Protein AF-A0AAU9WYW8-F1 (afdb_monomer_lite)

Organism: NCBI:txid46732

Structure (mmCIF, N/CA/C/O backbone):
data_AF-A0AAU9WYW8-F1
#
_entry.id   AF-A0AAU9WYW8-F1
#
loop_
_atom_site.group_PDB
_atom_site.id
_atom_site.type_symbol
_atom_site.label_atom_id
_atom_site.label_alt_id
_atom_site.label_comp_id
_atom_site.label_asym_id
_atom_site.label_entity_id
_atom_site.label_seq_id
_atom_site.pdbx_PDB_ins_code
_atom_site.Cartn_x
_atom_site.Cartn_y
_atom_site.Cartn_z
_atom_site.occupancy
_atom_site.B_iso_or_equiv
_atom_site.auth_seq_id
_atom_site.auth_comp_id
_atom_site.auth_asym_id
_atom_site.auth_atom_id
_atom_site.pdbx_PDB_model_num
ATOM 1 N N . SER A 1 1 ? -12.419 17.900 3.110 1.00 50.16 1 SER A N 1
ATOM 2 C CA . SER A 1 1 ? -11.292 17.081 2.634 1.00 50.16 1 SER A CA 1
ATOM 3 C C . SER A 1 1 ? -9.987 17.794 2.884 1.00 50.16 1 SER A C 1
ATOM 5 O O . SER A 1 1 ? -9.825 18.897 2.383 1.00 50.16 1 SER A O 1
ATOM 7 N N . SER A 1 2 ? -9.089 17.188 3.657 1.00 64.06 2 SER A N 1
ATOM 8 C CA . SER A 1 2 ? -7.697 17.625 3.815 1.00 64.06 2 SER A CA 1
ATOM 9 C C . SER A 1 2 ? -6.802 16.584 3.142 1.00 64.06 2 SER A C 1
ATOM 11 O O . SER A 1 2 ? -6.222 15.728 3.809 1.00 64.06 2 SER A O 1
ATOM 13 N N . VAL A 1 3 ? -6.797 16.608 1.809 1.00 75.25 3 VAL A N 1
ATOM 14 C CA . VAL A 1 3 ? -5.858 15.819 1.008 1.00 75.25 3 VAL A CA 1
ATOM 15 C C . VAL A 1 3 ? -4.723 16.754 0.625 1.00 75.25 3 VAL A C 1
ATOM 17 O O . VAL A 1 3 ? -4.962 17.747 -0.065 1.00 75.25 3 VAL A O 1
ATOM 20 N N . SER A 1 4 ? -3.516 16.447 1.082 1.00 77.25 4 SER A N 1
ATOM 21 C CA . SER A 1 4 ? -2.303 17.164 0.695 1.00 77.25 4 SER A CA 1
ATOM 22 C C . SER A 1 4 ? -1.583 16.361 -0.379 1.00 77.25 4 SER A C 1
ATOM 24 O O . SER A 1 4 ? -1.424 15.150 -0.240 1.00 77.25 4 SER A O 1
ATOM 26 N N . LYS A 1 5 ? -1.164 17.026 -1.456 1.00 78.56 5 LYS A N 1
ATOM 27 C CA . LYS A 1 5 ? -0.402 16.407 -2.543 1.00 78.56 5 LYS A CA 1
ATOM 28 C C . LYS A 1 5 ? 0.955 17.077 -2.658 1.00 78.56 5 LYS A C 1
ATOM 30 O O . LYS A 1 5 ? 1.022 18.304 -2.713 1.00 78.56 5 LYS A O 1
ATOM 35 N N . TYR A 1 6 ? 2.000 16.270 -2.731 1.00 75.62 6 TYR A N 1
ATOM 36 C CA . TYR A 1 6 ? 3.376 16.708 -2.901 1.00 75.62 6 TYR A CA 1
ATOM 37 C C . TYR A 1 6 ? 3.974 15.987 -4.106 1.00 75.62 6 TYR A C 1
ATOM 39 O O . TYR A 1 6 ? 3.635 14.838 -4.383 1.00 75.62 6 TYR A O 1
ATOM 47 N N . SER A 1 7 ? 4.856 16.671 -4.828 1.00 70.69 7 SER A N 1
ATOM 48 C CA . SER A 1 7 ? 5.692 16.049 -5.848 1.00 70.69 7 SER A CA 1
ATOM 49 C C . SER A 1 7 ? 7.142 16.277 -5.459 1.00 70.69 7 SER A C 1
ATOM 51 O O . SER A 1 7 ? 7.551 17.420 -5.248 1.00 70.69 7 SER A O 1
ATOM 53 N N . LEU A 1 8 ? 7.884 15.188 -5.309 1.00 69.75 8 LEU A N 1
ATOM 54 C CA . LEU A 1 8 ? 9.309 15.202 -5.018 1.00 69.75 8 LEU A CA 1
ATOM 55 C C . LEU A 1 8 ? 10.061 14.915 -6.309 1.00 69.75 8 LEU A C 1
ATOM 57 O O . LEU A 1 8 ? 9.868 13.877 -6.935 1.00 69.75 8 LEU A O 1
ATOM 61 N N . GLU A 1 9 ? 10.907 15.856 -6.714 1.00 69.75 9 GLU A N 1
ATOM 62 C CA . GLU A 1 9 ? 11.850 15.640 -7.804 1.00 69.75 9 GLU A CA 1
ATOM 63 C C . GLU A 1 9 ? 13.179 15.169 -7.211 1.00 69.75 9 GLU A C 1
ATOM 65 O O . GLU A 1 9 ? 13.868 15.920 -6.521 1.00 69.75 9 GLU A O 1
ATOM 70 N N . LEU A 1 10 ? 13.527 13.912 -7.467 1.00 64.56 10 LEU A N 1
ATOM 71 C CA . LEU A 1 10 ? 14.775 13.291 -7.044 1.00 64.56 10 LEU A CA 1
ATOM 72 C C . LEU A 1 10 ? 15.709 13.203 -8.247 1.00 64.56 10 LEU A C 1
ATOM 74 O O . LEU A 1 10 ? 15.362 12.652 -9.291 1.00 64.56 10 LEU A O 1
ATOM 78 N N . SER A 1 11 ? 16.911 13.753 -8.110 1.00 60.19 11 SER A N 1
ATOM 79 C CA . SER A 1 11 ? 17.968 13.590 -9.104 1.00 60.19 11 SER A CA 1
ATOM 80 C C . SER A 1 11 ? 18.917 12.483 -8.658 1.00 60.19 11 SER A C 1
ATOM 82 O O . SER A 1 11 ? 19.655 12.667 -7.689 1.00 60.19 11 SER A O 1
ATOM 84 N N . GLU A 1 12 ? 18.944 11.366 -9.381 1.00 59.19 12 GLU A N 1
ATOM 85 C CA . GLU A 1 12 ? 19.922 10.298 -9.166 1.00 59.19 12 GLU A CA 1
ATOM 86 C C . GLU A 1 12 ? 20.653 9.988 -10.484 1.00 59.19 12 GLU A C 1
ATOM 88 O O . GLU A 1 12 ? 20.064 9.73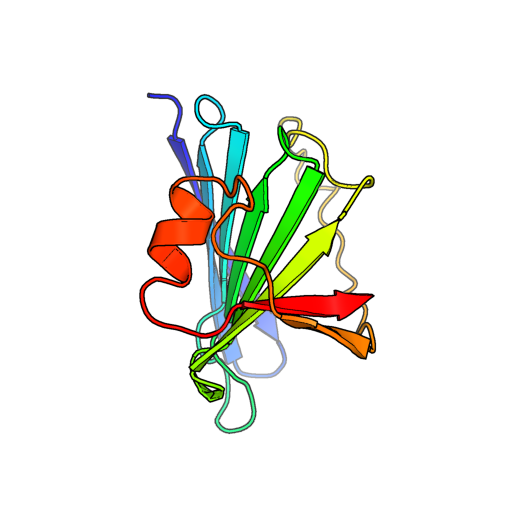5 -11.541 1.00 59.19 12 GLU A O 1
ATOM 93 N N . GLY A 1 13 ? 21.985 10.093 -10.454 1.00 67.19 13 GLY A N 1
ATOM 94 C CA . GLY A 1 13 ? 22.829 9.963 -11.642 1.00 67.19 13 GLY A CA 1
ATOM 95 C C . GLY A 1 13 ? 22.531 11.020 -12.718 1.00 67.19 13 GLY A C 1
ATOM 96 O O . GLY A 1 13 ? 22.792 12.204 -12.525 1.00 67.19 13 GLY A O 1
ATOM 97 N N . ARG A 1 14 ? 22.048 10.577 -13.891 1.00 56.38 14 ARG A N 1
ATOM 98 C CA . ARG A 1 14 ? 21.650 11.443 -15.027 1.00 56.38 14 ARG A CA 1
ATOM 99 C C . ARG A 1 14 ? 20.128 11.565 -15.201 1.00 56.38 14 ARG A C 1
ATOM 101 O O . ARG A 1 14 ? 19.691 12.205 -16.155 1.00 56.38 14 ARG A O 1
ATOM 108 N N . GLY A 1 15 ? 19.339 10.935 -14.330 1.00 62.78 15 GLY A N 1
ATOM 109 C CA . GLY A 1 15 ? 17.879 10.952 -14.381 1.00 62.78 15 GLY A CA 1
ATOM 110 C C . GLY A 1 15 ? 17.279 11.949 -13.392 1.00 62.78 15 GLY A C 1
ATOM 111 O O . GLY A 1 15 ? 17.838 12.182 -12.322 1.00 62.78 15 GLY A O 1
ATOM 112 N N . ILE A 1 16 ? 16.139 12.532 -13.765 1.00 66.44 16 ILE A N 1
ATOM 113 C CA . ILE A 1 16 ? 15.236 13.225 -12.840 1.00 66.44 16 ILE A CA 1
ATOM 114 C C . ILE A 1 16 ? 14.011 12.332 -12.692 1.00 66.44 16 ILE A C 1
ATOM 116 O O . ILE A 1 16 ? 13.366 11.994 -13.687 1.00 66.44 16 ILE A O 1
ATOM 120 N N . PHE A 1 17 ? 13.701 11.968 -11.458 1.00 67.25 17 PHE A N 1
ATOM 121 C CA . PHE A 1 17 ? 12.577 11.123 -11.093 1.00 67.25 17 PHE A CA 1
ATOM 122 C C . PHE A 1 17 ? 11.563 11.966 -10.340 1.00 67.25 17 PHE A C 1
ATOM 124 O O . PHE A 1 17 ? 11.938 12.797 -9.517 1.00 67.25 17 PHE A O 1
ATOM 131 N N . LYS A 1 18 ? 10.280 11.790 -10.656 1.00 66.50 18 LYS A N 1
ATOM 132 C CA . LYS A 1 18 ? 9.197 12.480 -9.957 1.00 66.50 18 LYS A CA 1
ATOM 133 C C . LYS A 1 18 ? 8.415 11.465 -9.156 1.00 66.50 18 LYS A C 1
ATOM 135 O O . LYS A 1 18 ? 7.768 10.608 -9.742 1.00 66.50 18 LYS A O 1
ATOM 140 N N . GLU A 1 19 ? 8.463 11.578 -7.845 1.00 70.56 19 GLU A N 1
ATOM 141 C CA . GLU A 1 19 ? 7.604 10.815 -6.954 1.00 70.56 19 GLU A CA 1
ATOM 142 C C . GLU A 1 19 ? 6.383 11.659 -6.607 1.00 70.56 19 GLU A C 1
ATOM 144 O O . GLU A 1 19 ? 6.493 12.861 -6.339 1.00 70.56 19 GLU A O 1
ATOM 149 N N . GLU A 1 20 ? 5.205 11.042 -6.637 1.00 76.81 20 GLU A N 1
ATOM 150 C CA . GLU A 1 20 ? 3.969 11.692 -6.209 1.00 76.81 20 GLU A CA 1
ATOM 151 C C . GLU A 1 20 ? 3.542 11.124 -4.860 1.00 76.81 20 GLU A C 1
ATOM 153 O O . GLU A 1 20 ? 3.386 9.914 -4.700 1.00 76.81 20 GLU A O 1
ATOM 158 N N . ILE A 1 21 ? 3.328 12.014 -3.893 1.00 77.19 21 ILE A N 1
ATOM 159 C CA . ILE A 1 21 ? 2.885 11.669 -2.545 1.00 77.19 21 ILE A CA 1
ATOM 160 C C . ILE A 1 21 ? 1.517 12.296 -2.318 1.00 77.19 21 ILE A C 1
ATOM 162 O O . ILE A 1 21 ? 1.323 13.499 -2.512 1.00 77.19 21 ILE A O 1
ATOM 166 N N . SER A 1 22 ? 0.555 11.486 -1.891 1.00 79.56 22 SER A N 1
ATOM 167 C CA . SER A 1 22 ? -0.778 11.936 -1.493 1.00 79.56 22 SER A CA 1
ATOM 168 C C . SER A 1 22 ? -1.060 11.523 -0.054 1.00 79.56 22 SER A C 1
ATOM 170 O O . SER A 1 22 ? -1.114 10.337 0.247 1.00 79.56 22 SER A O 1
ATOM 172 N N . ILE A 1 23 ? -1.287 12.498 0.825 1.00 78.31 23 ILE A N 1
ATOM 173 C CA . ILE A 1 23 ? -1.629 12.276 2.235 1.00 78.31 23 ILE A CA 1
ATOM 174 C C . ILE A 1 23 ? -3.105 12.620 2.436 1.00 78.31 23 ILE A C 1
ATOM 176 O O . ILE A 1 23 ? -3.503 13.777 2.280 1.00 78.31 23 ILE A O 1
ATOM 180 N N . ASP A 1 24 ? -3.915 11.635 2.824 1.00 80.38 24 ASP A N 1
ATOM 181 C CA . ASP A 1 24 ? -5.300 11.830 3.252 1.00 80.38 24 ASP A CA 1
ATOM 182 C C . ASP A 1 24 ? -5.399 11.655 4.772 1.00 80.38 24 ASP A C 1
ATOM 184 O O . ASP A 1 24 ? -5.523 10.551 5.304 1.00 80.38 24 ASP A O 1
ATOM 188 N N . ILE A 1 25 ? -5.358 12.780 5.492 1.00 74.75 25 ILE A N 1
ATOM 189 C CA . ILE A 1 25 ? -5.405 12.798 6.963 1.00 74.75 25 ILE A CA 1
ATOM 190 C C . ILE A 1 25 ? -6.753 12.276 7.483 1.00 74.75 25 ILE A C 1
ATOM 192 O O . ILE A 1 25 ? -6.810 11.630 8.530 1.00 74.75 25 ILE A O 1
ATOM 196 N N . ALA A 1 26 ? -7.849 12.536 6.763 1.00 79.56 26 ALA A N 1
ATOM 197 C CA . ALA A 1 26 ? -9.180 12.118 7.194 1.00 79.56 26 ALA A CA 1
ATOM 198 C C . ALA A 1 26 ? -9.308 10.593 7.137 1.00 79.56 26 ALA A C 1
ATOM 200 O O . ALA A 1 26 ? -9.832 9.964 8.066 1.00 79.56 26 ALA A O 1
ATOM 201 N N . LYS A 1 27 ? -8.775 9.991 6.074 1.00 82.00 27 LYS A N 1
ATOM 202 C CA . LYS A 1 27 ? -8.728 8.538 5.923 1.00 82.00 27 LYS A CA 1
ATOM 203 C C . LYS A 1 27 ? -7.621 7.900 6.749 1.00 82.00 27 LYS A C 1
ATOM 205 O O . LYS A 1 27 ? -7.836 6.810 7.270 1.00 82.00 27 LYS A O 1
ATOM 210 N N . GLY A 1 28 ? -6.564 8.644 7.061 1.00 82.06 28 GLY A N 1
ATOM 211 C CA . GLY A 1 28 ? -5.414 8.152 7.812 1.00 82.06 28 GLY A CA 1
ATOM 212 C C . GLY A 1 28 ? -4.506 7.298 6.939 1.00 82.06 28 GLY A C 1
ATOM 213 O O . GLY A 1 28 ? -3.940 6.326 7.432 1.00 82.06 28 GLY A O 1
ATOM 214 N N . THR A 1 29 ? -4.395 7.661 5.664 1.00 83.25 29 THR A N 1
ATOM 215 C CA . THR A 1 29 ? -3.618 6.939 4.660 1.00 83.25 29 THR A CA 1
ATOM 216 C C . THR A 1 29 ? -2.679 7.888 3.929 1.00 83.25 29 THR A C 1
ATOM 218 O O . THR A 1 29 ? -3.036 9.029 3.629 1.00 83.25 29 THR A O 1
ATOM 221 N N . GLU A 1 30 ? -1.488 7.406 3.606 1.00 84.12 30 GLU A N 1
ATOM 222 C CA . GLU A 1 30 ? -0.545 8.069 2.711 1.00 84.12 30 GLU A CA 1
ATOM 223 C C . GLU A 1 30 ? -0.208 7.133 1.556 1.00 84.12 30 GLU A C 1
ATOM 225 O O . GLU A 1 30 ? 0.038 5.945 1.757 1.00 84.12 30 GLU A O 1
ATOM 230 N N . THR A 1 31 ? -0.226 7.662 0.338 1.00 82.62 31 THR A N 1
ATOM 231 C CA . THR A 1 31 ? 0.049 6.910 -0.881 1.00 82.62 31 THR A CA 1
ATOM 232 C C . THR A 1 31 ? 1.243 7.512 -1.596 1.00 82.62 31 THR A C 1
ATOM 234 O O . THR A 1 31 ? 1.250 8.706 -1.896 1.00 82.62 31 THR A O 1
ATOM 237 N N . PHE A 1 32 ? 2.217 6.664 -1.902 1.00 80.25 32 PHE A N 1
ATOM 238 C CA . PHE A 1 32 ? 3.398 6.990 -2.684 1.00 80.25 32 PHE A CA 1
ATOM 239 C C . PHE A 1 32 ? 3.298 6.311 -4.039 1.00 80.25 32 PHE A C 1
ATOM 241 O O . PHE A 1 32 ? 3.079 5.102 -4.119 1.00 80.25 32 PHE A O 1
ATOM 248 N N . HIS A 1 33 ? 3.489 7.088 -5.096 1.00 79.50 33 HIS A N 1
ATOM 249 C CA . HIS A 1 33 ? 3.636 6.586 -6.448 1.00 79.50 33 HIS A CA 1
ATOM 250 C C . HIS A 1 33 ? 5.091 6.742 -6.877 1.00 79.50 33 HIS A C 1
ATOM 252 O O . HIS A 1 33 ? 5.563 7.863 -7.092 1.00 79.50 33 HIS A O 1
ATOM 258 N N . VAL A 1 34 ? 5.784 5.613 -7.016 1.00 69.75 34 VAL A N 1
ATOM 259 C CA . VAL A 1 34 ? 7.135 5.553 -7.572 1.00 69.75 34 VAL A CA 1
ATOM 260 C C . VAL A 1 34 ? 7.005 5.107 -9.029 1.00 69.75 34 VAL A C 1
ATOM 262 O O . VAL A 1 34 ? 6.720 3.930 -9.297 1.00 69.75 34 VAL A O 1
ATOM 265 N N . PRO A 1 35 ? 7.150 6.024 -10.001 1.00 65.06 35 PRO A N 1
ATOM 266 C CA . PRO A 1 35 ? 7.077 5.655 -11.403 1.00 65.06 35 PRO A CA 1
ATOM 267 C C . PRO A 1 35 ? 8.279 4.797 -11.792 1.00 65.06 35 PRO A C 1
ATOM 269 O O . PRO A 1 35 ? 9.329 4.819 -11.157 1.00 65.06 35 PRO A O 1
ATOM 272 N N . LYS A 1 36 ? 8.149 4.067 -12.899 1.00 65.12 36 LYS A N 1
ATOM 273 C CA . LYS A 1 36 ? 9.268 3.312 -13.463 1.00 65.12 36 LYS A CA 1
ATOM 274 C C . LYS A 1 36 ? 10.364 4.278 -13.934 1.00 65.12 36 LYS A C 1
ATOM 276 O O . LYS A 1 36 ? 10.197 4.985 -14.925 1.00 65.12 36 LYS A O 1
ATOM 281 N N . THR A 1 37 ? 11.478 4.275 -13.222 1.00 59.09 37 THR A N 1
ATOM 282 C CA . THR A 1 37 ? 12.664 5.137 -13.376 1.00 59.09 37 THR A CA 1
ATOM 283 C C . THR A 1 37 ? 13.690 4.565 -14.363 1.00 59.09 37 THR A C 1
ATOM 285 O O . THR A 1 37 ? 14.372 5.312 -15.067 1.00 59.09 37 THR A O 1
ATOM 288 N N . SER A 1 38 ? 13.779 3.237 -14.482 1.00 55.62 38 SER A N 1
ATOM 289 C CA . SER A 1 38 ? 14.708 2.543 -15.378 1.00 55.62 38 SER A CA 1
ATOM 290 C C . SER A 1 38 ? 14.106 1.246 -15.929 1.00 55.62 38 SER A C 1
ATOM 292 O O . SER A 1 38 ? 13.069 0.777 -15.470 1.00 55.62 38 SER A O 1
ATOM 294 N N . LEU A 1 39 ? 14.736 0.638 -16.942 1.00 52.09 39 LEU A N 1
ATOM 295 C CA . LEU A 1 39 ? 14.275 -0.635 -17.524 1.00 52.09 39 LEU A CA 1
ATOM 296 C C . LEU A 1 39 ? 14.233 -1.781 -16.499 1.00 52.09 39 LEU A C 1
ATOM 298 O O . LEU A 1 39 ? 13.349 -2.636 -16.608 1.00 52.09 39 LEU A O 1
ATOM 302 N N . ASN A 1 40 ? 15.147 -1.750 -15.524 1.00 52.25 40 ASN A N 1
ATOM 303 C CA . ASN A 1 40 ? 15.360 -2.799 -14.526 1.00 52.25 40 ASN A CA 1
ATOM 304 C C . ASN A 1 40 ? 14.592 -2.565 -13.218 1.00 52.25 40 ASN A C 1
ATOM 306 O O . ASN A 1 40 ? 14.559 -3.459 -12.379 1.00 52.25 40 ASN A O 1
ATOM 310 N N . GLU A 1 41 ? 13.969 -1.400 -13.050 1.00 62.44 41 GLU A N 1
ATOM 311 C CA . GLU A 1 41 ? 13.152 -1.082 -11.881 1.00 62.44 41 GLU A CA 1
ATOM 312 C C . GLU A 1 41 ? 11.662 -1.284 -12.177 1.00 62.44 41 GLU A C 1
ATOM 314 O O . GLU A 1 41 ? 11.172 -1.085 -13.298 1.00 62.44 41 GLU A O 1
ATOM 319 N N . SER A 1 42 ? 10.926 -1.714 -11.157 1.00 58.88 42 SER A N 1
ATOM 320 C CA . SER A 1 42 ? 9.475 -1.860 -11.214 1.00 58.88 42 SER A CA 1
ATOM 321 C C . SER A 1 42 ? 8.826 -0.591 -10.683 1.00 58.88 42 SER A C 1
ATOM 323 O O . SER A 1 42 ? 9.191 -0.121 -9.611 1.00 58.88 42 SER A O 1
ATOM 325 N N . ALA A 1 43 ? 7.835 -0.061 -11.407 1.00 71.06 43 ALA A N 1
ATOM 326 C CA . ALA A 1 43 ? 6.937 0.929 -10.822 1.00 71.06 43 ALA A CA 1
ATOM 327 C C . ALA A 1 43 ? 6.235 0.303 -9.612 1.00 71.06 43 ALA A C 1
ATOM 329 O O . ALA A 1 43 ? 5.771 -0.844 -9.688 1.00 71.06 43 ALA A O 1
ATOM 330 N N . GLY A 1 44 ? 6.165 1.066 -8.529 1.00 77.94 44 GLY A N 1
ATOM 331 C CA . GLY A 1 44 ? 5.590 0.634 -7.268 1.00 77.94 44 GLY A CA 1
ATOM 332 C C . GLY A 1 44 ? 4.626 1.677 -6.736 1.00 77.94 44 GLY A C 1
ATOM 333 O O . GLY A 1 44 ? 4.898 2.875 -6.793 1.00 77.94 44 GLY A O 1
ATOM 334 N N . ASN A 1 45 ? 3.496 1.219 -6.212 1.00 85.12 45 ASN A N 1
ATOM 335 C CA . ASN A 1 45 ? 2.639 2.055 -5.383 1.00 85.12 45 ASN A CA 1
ATOM 336 C C . ASN A 1 45 ? 2.738 1.559 -3.951 1.00 85.12 45 ASN A C 1
ATOM 338 O O . ASN A 1 45 ? 2.584 0.361 -3.720 1.00 85.12 45 ASN A O 1
ATOM 342 N N . THR A 1 46 ? 2.929 2.465 -3.005 1.00 86.62 46 THR A N 1
ATOM 343 C CA . THR A 1 46 ? 2.952 2.129 -1.582 1.00 86.62 46 THR A CA 1
ATOM 344 C C . THR A 1 46 ? 1.810 2.837 -0.880 1.00 86.62 46 THR A C 1
ATOM 346 O O . THR A 1 46 ? 1.619 4.035 -1.074 1.00 86.62 46 THR A O 1
ATOM 349 N N . VAL A 1 47 ? 1.059 2.118 -0.051 1.00 89.50 47 VAL A N 1
ATOM 350 C CA . VAL A 1 47 ? 0.055 2.685 0.853 1.00 89.50 47 VAL A CA 1
ATOM 351 C C . VAL A 1 47 ? 0.496 2.431 2.284 1.00 89.50 47 VAL A C 1
ATOM 353 O O . VAL A 1 47 ? 0.701 1.287 2.689 1.00 89.50 47 VAL A O 1
ATOM 356 N N . TYR A 1 48 ? 0.596 3.506 3.053 1.00 88.75 48 TYR A N 1
ATOM 357 C CA . TYR A 1 48 ? 0.772 3.480 4.496 1.00 88.75 48 TYR A CA 1
ATOM 358 C C . TYR A 1 48 ? -0.571 3.781 5.152 1.00 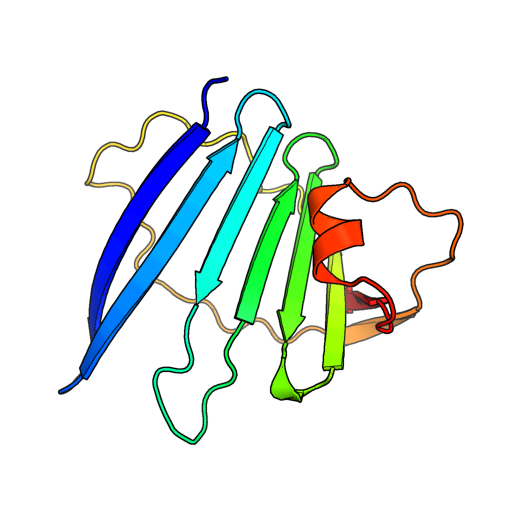88.75 48 TYR A C 1
ATOM 360 O O . TYR A 1 48 ? -1.141 4.850 4.940 1.00 88.75 48 TYR A O 1
ATOM 368 N N . ASP A 1 49 ? -1.086 2.848 5.948 1.00 89.25 49 ASP A N 1
ATOM 369 C CA . ASP A 1 49 ? -2.307 3.036 6.730 1.00 89.25 49 ASP A CA 1
ATOM 370 C C . ASP A 1 49 ? -1.950 3.228 8.204 1.00 89.25 49 ASP A C 1
ATOM 372 O O . ASP A 1 49 ? -1.679 2.275 8.940 1.00 89.25 49 ASP A O 1
ATOM 376 N N . PHE A 1 50 ? -1.969 4.484 8.649 1.00 86.69 50 PHE A N 1
ATOM 377 C CA . PHE A 1 50 ? -1.599 4.858 10.014 1.00 86.69 50 PHE A CA 1
ATOM 378 C C . PHE A 1 50 ? -2.611 4.372 11.051 1.00 86.69 50 PHE A C 1
ATOM 380 O O . PHE A 1 50 ? -2.255 4.175 12.212 1.00 86.69 50 PHE A O 1
ATOM 387 N N . LYS A 1 51 ? -3.881 4.205 10.661 1.00 86.56 51 LYS A N 1
ATOM 388 C CA . LYS A 1 51 ? -4.936 3.754 11.578 1.00 86.56 51 LYS A CA 1
ATOM 389 C C . LYS A 1 51 ? -4.848 2.255 11.814 1.00 86.56 51 LYS A C 1
ATOM 391 O O . LYS A 1 51 ? -5.100 1.805 12.929 1.00 86.56 51 LYS A O 1
ATOM 396 N N . LYS A 1 52 ? -4.503 1.495 10.776 1.00 88.25 52 LYS A N 1
ATOM 397 C CA . LYS A 1 52 ? -4.350 0.039 10.839 1.00 88.25 52 LYS A CA 1
ATOM 398 C C . LYS A 1 52 ? -2.928 -0.413 11.152 1.00 88.25 52 LYS A C 1
ATOM 400 O O . LYS A 1 52 ? -2.747 -1.590 11.444 1.00 88.25 52 LYS A O 1
ATOM 405 N N . GLN A 1 53 ? -1.952 0.496 11.116 1.00 89.69 53 GLN A N 1
ATOM 406 C CA . GLN A 1 53 ? -0.527 0.193 11.275 1.00 89.69 53 GLN A CA 1
ATOM 407 C C . GLN A 1 53 ? -0.060 -0.874 10.277 1.00 89.69 53 GLN A C 1
ATOM 409 O O . GLN A 1 53 ? 0.571 -1.866 10.642 1.00 89.69 53 GLN A O 1
ATOM 414 N N . MET A 1 54 ? -0.429 -0.689 9.009 1.00 89.81 54 MET A N 1
ATOM 415 C CA . MET A 1 54 ? -0.059 -1.584 7.916 1.00 89.81 54 MET A CA 1
ATOM 416 C C . MET A 1 54 ? 0.579 -0.804 6.776 1.00 89.81 54 MET A C 1
ATOM 418 O O . MET A 1 54 ? 0.163 0.314 6.466 1.00 89.81 54 MET A O 1
ATOM 422 N N . THR A 1 55 ? 1.536 -1.444 6.117 1.00 90.38 55 THR A N 1
ATOM 423 C CA . THR A 1 55 ? 2.123 -0.959 4.871 1.00 90.38 55 THR A CA 1
ATOM 424 C C . THR A 1 55 ? 1.840 -1.971 3.775 1.00 90.38 55 THR A C 1
ATOM 426 O O . THR A 1 55 ? 1.956 -3.179 3.991 1.00 90.38 55 THR A O 1
ATOM 429 N N . MET A 1 56 ? 1.460 -1.475 2.602 1.00 91.12 56 MET A N 1
ATOM 430 C CA . MET A 1 56 ? 1.206 -2.280 1.418 1.00 91.12 56 MET A CA 1
ATOM 431 C C . MET A 1 56 ? 1.990 -1.738 0.234 1.00 91.12 56 MET A C 1
ATOM 433 O O . MET A 1 56 ? 1.961 -0.538 -0.016 1.00 91.12 56 MET A O 1
ATOM 437 N N . ILE A 1 57 ? 2.636 -2.623 -0.520 1.00 89.38 57 ILE A N 1
ATOM 438 C CA . ILE A 1 57 ? 3.270 -2.301 -1.798 1.00 89.38 57 ILE A CA 1
ATOM 439 C C . ILE A 1 57 ? 2.581 -3.089 -2.902 1.00 89.38 57 ILE A C 1
ATOM 441 O O . ILE A 1 57 ? 2.457 -4.308 -2.818 1.00 89.38 57 ILE A O 1
ATOM 445 N N . HIS A 1 58 ? 2.194 -2.400 -3.967 1.00 89.38 58 HIS A N 1
ATOM 446 C CA . HIS A 1 58 ? 1.815 -2.995 -5.241 1.00 89.38 58 HIS A CA 1
ATOM 447 C C . HIS A 1 58 ? 2.983 -2.911 -6.214 1.00 89.38 58 HIS A C 1
ATOM 449 O O . HIS A 1 58 ? 3.454 -1.816 -6.527 1.00 89.38 58 HIS A O 1
ATOM 455 N N . LEU A 1 59 ? 3.424 -4.064 -6.716 1.00 84.38 59 LEU A N 1
ATOM 456 C CA . LEU A 1 59 ? 4.445 -4.148 -7.756 1.00 84.38 59 LEU A CA 1
ATOM 457 C C . LEU A 1 59 ? 3.777 -4.501 -9.083 1.00 84.38 59 LEU A C 1
ATOM 459 O O . LEU A 1 59 ? 3.399 -5.648 -9.336 1.00 84.38 59 LEU A O 1
ATOM 463 N N . ALA A 1 60 ? 3.662 -3.511 -9.971 1.00 80.56 60 ALA A N 1
ATOM 464 C CA . ALA A 1 60 ? 2.943 -3.671 -11.234 1.00 80.56 60 ALA A CA 1
ATOM 465 C C . ALA A 1 60 ? 3.535 -4.778 -12.130 1.00 80.56 60 ALA A C 1
ATOM 467 O O . ALA A 1 60 ? 2.796 -5.466 -12.836 1.00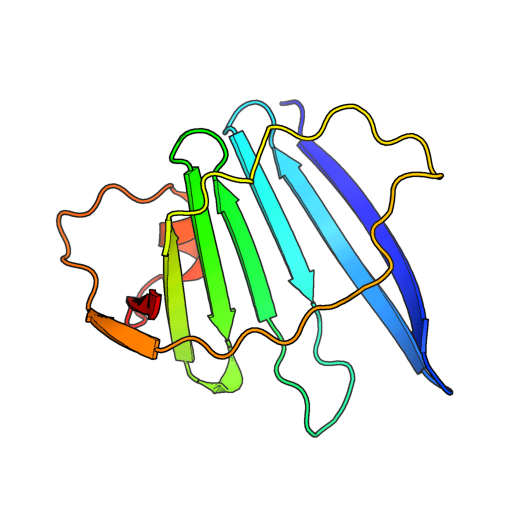 80.56 60 ALA A O 1
ATOM 468 N N . ALA A 1 61 ? 4.858 -4.973 -12.088 1.00 81.88 61 ALA A N 1
ATOM 469 C CA . ALA A 1 61 ? 5.547 -6.013 -12.855 1.00 81.88 61 ALA A CA 1
ATOM 470 C C . ALA A 1 61 ? 5.189 -7.434 -12.391 1.00 81.88 61 ALA A C 1
ATOM 472 O O . ALA A 1 61 ? 5.140 -8.354 -13.206 1.00 81.88 61 ALA A O 1
ATOM 473 N N . GLU A 1 62 ? 4.909 -7.601 -11.100 1.00 83.00 62 GLU A N 1
ATOM 474 C CA . GLU A 1 62 ? 4.610 -8.895 -10.485 1.00 83.00 62 GLU A CA 1
ATOM 475 C C . GLU A 1 62 ? 3.108 -9.186 -10.443 1.00 83.00 62 GLU A C 1
ATOM 477 O O . GLU A 1 62 ? 2.709 -10.322 -10.198 1.00 83.00 62 GLU A O 1
ATOM 482 N N . LYS A 1 63 ? 2.272 -8.175 -10.734 1.00 87.50 63 LYS A N 1
ATOM 483 C CA . LYS A 1 63 ? 0.803 -8.246 -10.647 1.00 87.50 63 LYS A CA 1
ATOM 484 C C . LYS A 1 63 ? 0.342 -8.757 -9.279 1.00 87.50 63 LYS A C 1
ATOM 486 O O . LYS A 1 63 ? -0.581 -9.565 -9.193 1.00 87.50 63 LYS A O 1
ATOM 491 N N . ALA A 1 64 ? 1.035 -8.316 -8.237 1.00 88.81 64 ALA A N 1
ATOM 492 C CA . ALA A 1 64 ? 0.839 -8.754 -6.872 1.00 88.81 64 ALA A CA 1
ATOM 493 C C . ALA A 1 64 ? 1.023 -7.588 -5.905 1.00 88.81 64 ALA A C 1
ATOM 495 O O . ALA A 1 64 ? 1.711 -6.601 -6.199 1.00 88.81 64 ALA A O 1
ATOM 496 N N . CYS A 1 65 ? 0.420 -7.745 -4.735 1.00 91.62 65 CYS A N 1
ATOM 497 C CA . CYS A 1 65 ? 0.609 -6.852 -3.613 1.00 91.62 65 CYS A CA 1
ATOM 498 C C . CYS A 1 6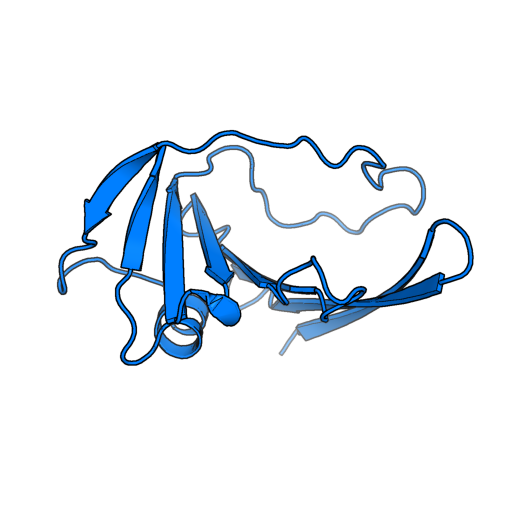5 ? 1.251 -7.572 -2.440 1.00 91.62 65 CYS A C 1
ATOM 500 O O . CYS A 1 65 ? 1.036 -8.762 -2.234 1.00 91.62 65 CYS A O 1
ATOM 502 N N . TYR A 1 66 ? 1.999 -6.821 -1.649 1.00 91.12 66 TYR A N 1
ATOM 503 C CA . TYR A 1 66 ? 2.695 -7.296 -0.466 1.00 91.12 66 TYR A CA 1
ATOM 504 C C . TYR A 1 66 ? 2.290 -6.429 0.712 1.00 91.12 66 TYR A C 1
ATOM 506 O O . TYR A 1 66 ? 2.356 -5.207 0.613 1.00 91.12 66 TYR A O 1
ATOM 514 N N . VAL A 1 67 ? 1.861 -7.044 1.809 1.00 92.06 67 VAL A N 1
ATOM 515 C CA . VAL A 1 67 ? 1.384 -6.342 3.002 1.00 92.06 67 VAL A CA 1
ATOM 516 C C . VAL A 1 67 ? 2.076 -6.867 4.250 1.00 92.06 67 VAL A C 1
ATOM 518 O O . VAL A 1 67 ? 2.298 -8.071 4.396 1.00 92.06 67 VAL A O 1
ATOM 521 N N . TRP A 1 68 ? 2.412 -5.963 5.163 1.00 90.50 68 TRP A N 1
ATOM 522 C CA . TRP A 1 68 ? 2.968 -6.312 6.465 1.00 90.50 68 TRP A CA 1
ATOM 523 C C . TRP A 1 68 ? 2.535 -5.303 7.536 1.00 90.50 68 TRP A C 1
ATOM 525 O O . TRP A 1 68 ? 2.250 -4.140 7.224 1.00 90.50 68 TRP A O 1
ATOM 535 N N . PRO A 1 69 ? 2.469 -5.727 8.810 1.00 88.25 69 PRO A N 1
ATOM 536 C CA . PRO A 1 69 ? 2.267 -4.805 9.914 1.00 88.25 69 PRO A CA 1
ATOM 537 C C . PRO A 1 69 ? 3.499 -3.914 10.084 1.00 88.25 69 PRO A C 1
ATOM 539 O O . PRO A 1 69 ? 4.629 -4.395 10.167 1.00 88.25 69 PRO A O 1
ATOM 542 N N . ASP A 1 70 ? 3.276 -2.613 10.197 1.00 83.81 70 ASP A N 1
ATOM 543 C CA . ASP A 1 70 ? 4.321 -1.625 10.413 1.00 83.81 70 ASP A CA 1
ATOM 544 C C . ASP A 1 70 ? 3.938 -0.750 11.607 1.00 83.81 70 ASP A C 1
ATOM 546 O O . ASP A 1 70 ? 3.069 0.112 11.541 1.00 83.81 70 ASP A O 1
ATOM 550 N N . GLN A 1 71 ? 4.573 -0.994 12.751 1.00 79.00 71 GLN A N 1
ATOM 551 C CA . GLN A 1 71 ? 4.316 -0.213 13.964 1.00 79.00 71 GLN A CA 1
ATOM 552 C C . GLN A 1 71 ? 5.090 1.110 13.993 1.00 79.00 71 GLN A C 1
ATOM 554 O O . GLN A 1 71 ? 4.880 1.930 14.890 1.00 79.00 71 GLN A O 1
ATOM 559 N N . SER A 1 72 ? 6.013 1.311 13.048 1.00 76.12 72 SER A N 1
ATOM 560 C CA . SER A 1 72 ? 6.840 2.513 12.982 1.00 76.12 72 SER A CA 1
ATOM 561 C C . SER A 1 72 ? 6.137 3.668 12.272 1.00 76.12 72 SER A C 1
ATOM 563 O O . SER A 1 72 ? 6.469 4.827 12.536 1.00 76.12 72 SER A O 1
ATOM 565 N N . ILE A 1 73 ? 5.128 3.370 11.445 1.00 74.88 73 ILE A N 1
ATOM 566 C CA . ILE A 1 73 ? 4.362 4.385 10.725 1.00 74.88 73 ILE A CA 1
ATOM 567 C C . ILE A 1 73 ? 3.460 5.165 11.682 1.00 74.88 73 ILE A C 1
ATOM 569 O O . ILE A 1 73 ? 2.705 4.623 12.491 1.00 74.88 73 ILE A O 1
ATOM 573 N N . LYS A 1 74 ? 3.562 6.486 11.595 1.00 74.50 74 LYS A N 1
ATOM 574 C CA . LYS A 1 74 ? 2.792 7.451 12.377 1.00 74.50 74 LYS A CA 1
ATOM 575 C C . LYS A 1 74 ? 2.247 8.485 11.413 1.00 74.50 74 LYS A C 1
ATOM 577 O O . LYS A 1 74 ? 2.881 8.739 10.394 1.00 74.50 74 LYS A O 1
ATOM 582 N N . LEU A 1 75 ? 1.110 9.097 11.756 1.00 67.81 75 LEU A N 1
ATOM 583 C CA . LEU A 1 75 ? 0.598 10.222 10.977 1.00 67.81 75 LEU A CA 1
ATOM 584 C C . LEU A 1 75 ? 1.728 11.241 10.764 1.00 67.81 75 LEU A C 1
ATOM 586 O O . LEU A 1 75 ? 2.334 11.654 11.763 1.00 67.81 75 LEU A O 1
ATOM 590 N N . PRO A 1 76 ? 2.011 11.634 9.510 1.00 62.84 76 PRO A N 1
ATOM 591 C CA . PRO A 1 76 ? 3.065 12.585 9.229 1.00 62.84 76 PRO A CA 1
ATOM 592 C C . PRO A 1 76 ? 2.745 13.883 9.968 1.00 62.84 76 PRO A C 1
ATOM 594 O O . PRO A 1 76 ? 1.703 14.511 9.764 1.00 62.84 76 PRO A O 1
ATOM 597 N N . GLN A 1 77 ? 3.634 14.257 10.888 1.00 58.38 77 GLN A N 1
ATOM 598 C CA . GLN A 1 77 ? 3.671 15.619 11.404 1.00 58.38 77 GLN A CA 1
ATOM 599 C C . GLN A 1 77 ? 4.090 16.533 10.244 1.00 58.38 77 GLN A C 1
ATOM 601 O O . GLN A 1 77 ? 4.772 16.059 9.333 1.00 58.38 77 GLN A O 1
ATOM 606 N N . PRO A 1 78 ? 3.667 17.809 10.215 1.00 52.31 78 PRO A N 1
ATOM 607 C CA . PRO A 1 78 ? 4.083 18.729 9.163 1.00 52.31 78 PRO A CA 1
ATOM 608 C C . PRO A 1 78 ? 5.611 18.714 9.041 1.00 52.31 78 PRO A C 1
ATOM 610 O O . PRO A 1 78 ? 6.310 19.128 9.962 1.00 52.31 78 PRO A O 1
ATOM 613 N N . LEU A 1 79 ? 6.101 18.172 7.922 1.00 50.25 79 LEU A N 1
ATOM 614 C CA . LEU A 1 79 ? 7.520 17.976 7.653 1.00 50.25 79 LEU A CA 1
ATOM 615 C C . LEU A 1 79 ? 8.216 19.337 7.589 1.00 50.25 79 LEU A C 1
ATOM 617 O O . LEU A 1 79 ? 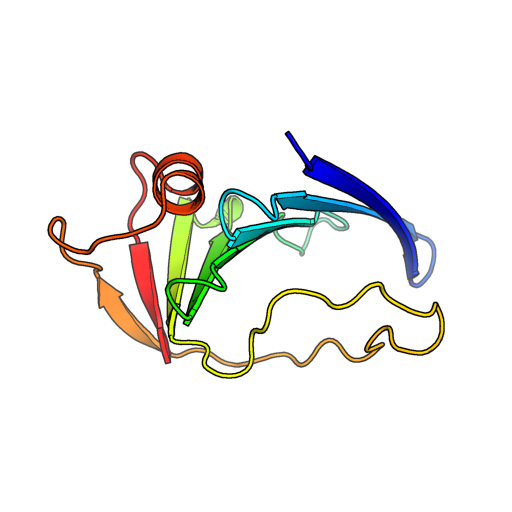7.929 20.158 6.716 1.00 50.25 79 LEU A O 1
ATOM 621 N N . THR A 1 80 ? 9.156 19.566 8.500 1.00 42.50 80 THR A N 1
ATOM 622 C CA . THR A 1 80 ? 10.258 20.495 8.270 1.00 42.50 80 THR A CA 1
ATOM 623 C C . THR A 1 80 ? 11.203 19.855 7.252 1.00 42.50 80 THR A C 1
ATOM 625 O O . THR A 1 80 ? 11.504 18.669 7.339 1.00 42.50 80 THR A O 1
ATOM 628 N N . VAL A 1 81 ? 11.639 20.626 6.250 1.00 46.53 81 VAL A N 1
ATOM 629 C CA . VAL A 1 81 ? 12.430 20.176 5.077 1.00 46.53 81 VAL A CA 1
ATOM 630 C C . VAL A 1 81 ? 13.712 19.403 5.455 1.00 46.53 81 VAL A C 1
ATOM 632 O O . VAL A 1 81 ? 14.279 18.699 4.626 1.00 46.53 81 VAL A O 1
ATOM 635 N N . GLU A 1 82 ? 14.149 19.495 6.708 1.00 47.47 82 GLU A N 1
ATOM 636 C CA . GLU A 1 82 ? 15.355 18.864 7.252 1.00 47.47 82 GLU A CA 1
ATOM 637 C C . GLU A 1 82 ? 15.179 17.391 7.678 1.00 47.47 82 GLU A C 1
ATOM 639 O O . GLU A 1 82 ? 16.184 16.719 7.893 1.00 47.47 82 GLU A O 1
ATOM 644 N N . ASP A 1 83 ? 13.952 16.858 7.743 1.00 46.31 83 ASP A N 1
ATOM 645 C CA . ASP A 1 83 ? 13.682 15.509 8.281 1.00 46.31 83 ASP A CA 1
ATOM 646 C C . ASP A 1 83 ? 13.465 14.415 7.219 1.00 46.31 83 ASP A C 1
ATOM 648 O O . ASP A 1 83 ? 13.051 13.305 7.553 1.00 46.31 83 ASP A O 1
ATOM 652 N N . LEU A 1 84 ? 13.727 14.685 5.935 1.00 44.09 84 LEU A N 1
ATOM 653 C CA . LEU A 1 84 ? 13.575 13.679 4.878 1.00 44.09 84 LEU A CA 1
ATOM 654 C C . LEU A 1 84 ? 14.648 12.580 5.024 1.00 44.09 84 LEU A C 1
ATOM 656 O O . LEU A 1 84 ? 15.836 12.856 4.822 1.00 44.09 84 LEU A O 1
ATOM 660 N N . PRO A 1 85 ? 14.272 11.325 5.345 1.00 43.22 85 PRO A N 1
ATOM 661 C CA . PRO A 1 85 ? 15.232 10.235 5.409 1.00 43.22 85 PRO A CA 1
ATOM 662 C C . PRO A 1 85 ? 15.775 9.968 4.001 1.00 43.22 85 PRO A C 1
ATOM 664 O O . PRO A 1 85 ? 15.059 9.538 3.105 1.00 43.22 85 PRO A O 1
ATOM 667 N N . THR A 1 86 ? 17.066 10.224 3.809 1.00 40.47 86 THR A N 1
ATOM 668 C CA . THR A 1 86 ? 17.790 10.046 2.536 1.00 40.47 86 THR A CA 1
ATOM 669 C C . THR A 1 86 ? 18.251 8.605 2.301 1.00 40.47 86 THR A C 1
ATOM 671 O O . THR A 1 86 ? 18.935 8.318 1.322 1.00 40.47 86 THR A O 1
ATOM 674 N N . THR A 1 87 ? 17.898 7.673 3.187 1.00 39.50 87 THR A N 1
ATOM 675 C CA . THR A 1 87 ? 18.344 6.279 3.120 1.00 39.50 87 THR A CA 1
ATOM 676 C C . THR A 1 87 ? 17.202 5.350 2.732 1.00 39.50 87 THR A C 1
ATOM 678 O O . THR A 1 87 ? 16.402 4.953 3.583 1.00 39.50 87 THR A O 1
ATOM 681 N N . SER A 1 88 ? 17.169 4.941 1.462 1.00 45.12 88 SER A N 1
ATOM 682 C CA . SER A 1 88 ? 16.411 3.759 1.049 1.00 45.12 88 SER A CA 1
ATOM 683 C C . SER A 1 88 ? 17.113 2.526 1.617 1.00 45.12 88 SER A C 1
ATOM 685 O O . SER A 1 88 ? 18.259 2.236 1.273 1.00 45.12 88 SER A O 1
ATOM 687 N N . THR A 1 89 ? 16.474 1.842 2.567 1.00 49.06 89 THR A N 1
ATOM 688 C CA . THR A 1 89 ? 17.012 0.593 3.119 1.00 49.06 89 THR A CA 1
ATOM 689 C C . THR A 1 89 ? 16.385 -0.558 2.355 1.00 49.06 89 THR A C 1
ATOM 691 O O . THR A 1 89 ? 15.186 -0.801 2.486 1.00 49.06 89 THR A O 1
ATOM 694 N N . GLU A 1 90 ? 17.188 -1.271 1.572 1.00 54.91 90 GLU A N 1
ATOM 695 C CA . GLU A 1 90 ? 16.747 -2.491 0.905 1.00 54.91 90 GLU A CA 1
ATOM 696 C C . GLU A 1 90 ? 16.418 -3.545 1.975 1.00 54.91 90 GLU A C 1
ATOM 698 O O . GLU A 1 90 ? 17.295 -4.040 2.688 1.00 54.91 90 GLU A O 1
ATOM 703 N N . LYS A 1 91 ? 15.127 -3.837 2.155 1.00 61.69 91 LYS A N 1
ATOM 704 C CA . LYS A 1 91 ? 14.653 -4.854 3.098 1.00 61.69 91 LYS A CA 1
ATOM 705 C C . LYS A 1 91 ? 14.355 -6.135 2.334 1.00 61.69 91 LYS A C 1
ATOM 707 O O . LYS A 1 91 ? 13.479 -6.160 1.476 1.00 61.69 91 LYS A O 1
ATOM 712 N N . GLN A 1 92 ? 15.054 -7.212 2.682 1.00 69.69 92 GLN A N 1
ATOM 713 C CA . GLN A 1 92 ? 14.690 -8.547 2.220 1.00 69.69 92 GLN A CA 1
ATOM 714 C C . GLN A 1 92 ? 13.471 -9.019 3.007 1.00 69.69 92 GLN A C 1
ATOM 716 O O . GLN A 1 92 ? 13.560 -9.239 4.212 1.00 69.69 92 GLN A O 1
ATOM 721 N N . MET A 1 93 ? 12.341 -9.144 2.319 1.00 75.88 93 MET A N 1
ATOM 722 C CA . MET A 1 93 ? 11.079 -9.599 2.894 1.00 75.88 93 MET A CA 1
ATOM 723 C C . MET A 1 93 ? 10.834 -11.065 2.544 1.00 75.88 93 MET A C 1
ATOM 725 O O . MET A 1 93 ? 11.146 -11.512 1.437 1.00 75.88 93 MET A O 1
ATOM 729 N N . LYS A 1 94 ? 10.244 -11.824 3.470 1.00 83.19 94 LYS A N 1
ATOM 730 C CA . LYS A 1 94 ? 9.858 -13.219 3.240 1.00 83.19 94 LYS A CA 1
ATOM 731 C C . LYS A 1 94 ? 8.341 -13.353 3.188 1.00 83.19 94 LYS A C 1
ATOM 733 O O . LYS A 1 94 ? 7.656 -12.985 4.135 1.00 83.19 94 LYS A O 1
ATOM 738 N N . VAL A 1 95 ? 7.821 -13.967 2.124 1.00 86.81 95 VAL A N 1
ATOM 739 C CA . VAL A 1 95 ? 6.398 -14.328 2.029 1.00 86.81 95 VAL A CA 1
ATOM 740 C C . VAL A 1 95 ? 6.061 -15.389 3.076 1.00 86.81 95 VAL A C 1
ATOM 742 O O . VAL A 1 95 ? 6.671 -16.461 3.109 1.00 86.81 95 VAL A O 1
ATOM 745 N N . VAL A 1 96 ? 5.084 -15.083 3.927 1.00 88.06 96 VAL A N 1
ATOM 746 C CA . VAL A 1 96 ? 4.575 -15.982 4.974 1.00 88.06 96 VAL A CA 1
ATOM 747 C C . VAL A 1 96 ? 3.208 -16.570 4.636 1.00 88.06 96 VAL A C 1
ATOM 749 O O . VAL A 1 96 ? 2.851 -17.607 5.189 1.00 88.06 96 VAL A O 1
ATOM 752 N N . GLY A 1 97 ? 2.467 -15.967 3.703 1.00 88.81 97 GLY A N 1
ATOM 753 C CA . GLY A 1 97 ? 1.173 -16.482 3.260 1.00 88.81 97 GLY A CA 1
ATOM 754 C C . GLY A 1 97 ? 0.453 -15.568 2.274 1.00 88.81 97 GLY A C 1
ATOM 755 O O . GLY A 1 97 ? 1.000 -14.560 1.827 1.00 88.81 97 GLY A O 1
ATOM 756 N N . LEU A 1 98 ? -0.784 -15.938 1.950 1.00 90.19 98 LEU A N 1
ATOM 757 C CA . LEU A 1 98 ? -1.751 -15.089 1.254 1.00 90.19 98 LEU A CA 1
ATOM 758 C C . LEU A 1 98 ? -2.668 -14.434 2.287 1.00 90.19 98 LEU A C 1
ATOM 760 O O . LEU A 1 98 ? -2.959 -15.032 3.321 1.00 90.19 98 LEU A O 1
ATOM 764 N N . LEU A 1 99 ? -3.098 -13.208 2.014 1.00 87.12 99 LEU A N 1
ATOM 765 C CA . LEU A 1 99 ? -4.064 -12.513 2.849 1.00 87.12 99 LEU A CA 1
ATOM 766 C C . LEU A 1 99 ? -5.455 -13.128 2.644 1.00 87.12 99 LEU A C 1
ATOM 768 O O . LEU A 1 99 ? -5.932 -13.223 1.514 1.00 87.12 99 LEU A O 1
ATOM 772 N N . ASP A 1 100 ? -6.105 -13.523 3.738 1.00 79.44 100 ASP A N 1
ATOM 773 C CA . ASP A 1 100 ? -7.459 -14.077 3.699 1.00 79.44 100 ASP A CA 1
ATOM 774 C C . ASP A 1 100 ? -8.491 -12.992 3.340 1.00 79.44 100 ASP A C 1
ATOM 776 O O . ASP A 1 100 ? -8.389 -11.858 3.818 1.00 79.44 100 ASP A O 1
ATOM 780 N N . GLU A 1 101 ? -9.537 -13.353 2.582 1.00 64.31 101 GLU A N 1
ATOM 781 C CA . GLU A 1 101 ? -10.602 -12.442 2.103 1.00 64.31 101 GLU A CA 1
ATOM 782 C C . GLU A 1 101 ? -11.375 -11.717 3.228 1.00 64.31 101 GLU A C 1
ATOM 784 O O . GLU A 1 101 ? -12.046 -10.721 2.981 1.00 64.31 101 GLU A O 1
ATOM 789 N N . GLY A 1 102 ? -11.281 -12.191 4.476 1.00 61.72 102 GLY A N 1
ATOM 790 C CA . GLY A 1 102 ? -11.889 -11.553 5.653 1.00 61.72 102 GLY A CA 1
ATOM 791 C C . GLY A 1 102 ? -11.032 -10.466 6.314 1.00 61.72 102 GLY A C 1
ATOM 792 O O . GLY A 1 102 ? -11.432 -9.909 7.339 1.00 61.72 102 GLY A O 1
ATOM 793 N N . SER A 1 103 ? -9.840 -10.190 5.782 1.00 74.81 103 SER A N 1
ATOM 794 C CA . SER A 1 103 ? -8.910 -9.218 6.357 1.00 74.81 103 SER A CA 1
ATOM 795 C C . SER A 1 103 ? -9.381 -7.795 6.095 1.00 74.81 103 SER A C 1
ATOM 797 O O . SER A 1 103 ? -9.624 -7.402 4.959 1.00 74.81 103 SER A O 1
ATOM 799 N N . VAL A 1 104 ? -9.479 -6.991 7.154 1.00 80.31 104 VAL A N 1
ATOM 800 C CA . VAL A 1 104 ? -9.969 -5.616 7.040 1.00 80.31 104 VAL A CA 1
ATOM 801 C C . VAL A 1 104 ? -8.834 -4.706 6.571 1.00 80.31 104 VAL A C 1
ATOM 803 O O . VAL A 1 104 ? -8.124 -4.121 7.394 1.00 80.31 104 VAL A O 1
ATOM 806 N N . LEU A 1 105 ? -8.681 -4.556 5.260 1.00 88.00 105 LEU A N 1
ATOM 807 C CA . LEU A 1 105 ? -7.816 -3.553 4.639 1.00 88.00 105 LEU A CA 1
ATOM 808 C C . LEU A 1 105 ? -8.478 -2.162 4.671 1.00 88.00 105 LEU A C 1
ATOM 810 O O . LEU A 1 105 ? -9.610 -2.003 5.140 1.00 88.00 105 LEU A O 1
ATOM 814 N N . SER A 1 106 ? -7.741 -1.110 4.309 1.00 89.19 106 SER A N 1
ATOM 815 C CA . SER A 1 106 ? -8.357 0.180 3.960 1.00 89.19 106 SER A CA 1
ATOM 816 C C . SER A 1 106 ? -8.855 0.142 2.525 1.00 89.19 106 SER A C 1
ATOM 818 O O . SER A 1 106 ? -8.329 -0.603 1.703 1.00 89.19 106 SER A O 1
ATOM 820 N N . THR A 1 107 ? -9.825 0.997 2.210 1.00 89.19 107 THR A N 1
ATOM 821 C CA . THR A 1 107 ? -10.334 1.148 0.842 1.00 89.19 107 THR A CA 1
ATOM 822 C C . THR A 1 107 ? -9.205 1.460 -0.141 1.00 89.19 107 THR A C 1
ATOM 824 O O . THR A 1 107 ? -9.166 0.887 -1.216 1.00 89.19 107 THR A O 1
ATOM 827 N N . GLU A 1 108 ? -8.222 2.277 0.250 1.00 88.62 108 GLU A N 1
ATOM 828 C CA . GLU A 1 108 ? -7.036 2.570 -0.565 1.00 88.62 108 GLU A CA 1
ATOM 829 C C . GLU A 1 108 ? -6.226 1.314 -0.913 1.00 88.62 108 GLU A C 1
ATOM 831 O O . GLU A 1 108 ? -5.747 1.178 -2.035 1.00 88.62 108 GLU A O 1
ATOM 836 N N . MET A 1 109 ? -6.063 0.402 0.047 1.00 90.88 109 MET A N 1
ATOM 837 C CA . MET A 1 109 ? -5.343 -0.859 -0.141 1.00 90.88 109 MET A CA 1
ATOM 838 C C . MET A 1 109 ? -6.148 -1.848 -0.993 1.00 90.88 109 MET A C 1
ATOM 840 O O . MET A 1 109 ? -5.590 -2.504 -1.872 1.00 90.88 109 MET A O 1
ATOM 844 N N . GLU A 1 110 ? -7.459 -1.937 -0.759 1.00 90.31 110 GLU A N 1
ATOM 845 C CA . GLU A 1 110 ? -8.371 -2.772 -1.550 1.00 90.31 110 GLU A CA 1
ATOM 846 C C . GLU A 1 110 ? -8.414 -2.313 -3.009 1.00 90.31 110 GLU A C 1
ATOM 848 O O . GLU A 1 110 ? -8.259 -3.130 -3.917 1.00 90.31 110 GLU A O 1
ATOM 853 N N . ASP A 1 111 ? -8.551 -1.005 -3.232 1.00 89.75 111 ASP A N 1
ATOM 854 C CA . ASP A 1 111 ? -8.581 -0.402 -4.562 1.00 89.75 111 ASP A CA 1
ATOM 855 C C . ASP A 1 111 ? -7.247 -0.603 -5.289 1.00 89.75 111 ASP A C 1
ATOM 857 O O . ASP A 1 111 ? -7.228 -0.939 -6.476 1.00 89.75 111 ASP A O 1
ATOM 861 N N . LEU A 1 112 ? -6.121 -0.440 -4.582 1.00 88.31 112 LEU A N 1
ATOM 862 C CA . LEU A 1 112 ? -4.793 -0.597 -5.171 1.00 88.31 112 LEU A CA 1
ATOM 863 C C . LEU A 1 112 ? -4.534 -2.034 -5.655 1.00 88.31 112 LEU A C 1
ATOM 865 O O . LEU A 1 112 ? -3.891 -2.241 -6.687 1.00 88.31 112 LEU A O 1
ATOM 869 N N . CYS A 1 113 ? -5.047 -3.020 -4.923 1.00 89.81 113 CYS A N 1
ATOM 870 C CA . CYS A 1 113 ? -4.788 -4.441 -5.153 1.00 89.81 113 CYS A CA 1
ATOM 871 C C . CYS A 1 113 ? -5.987 -5.196 -5.721 1.00 89.81 113 CYS A C 1
ATOM 873 O O . CYS A 1 113 ? -6.000 -6.429 -5.729 1.00 89.81 113 CYS A O 1
ATOM 875 N N . ALA A 1 114 ? -6.988 -4.472 -6.223 1.00 88.81 114 ALA A N 1
ATOM 876 C CA . ALA A 1 114 ? -8.209 -5.054 -6.746 1.00 88.81 114 ALA A CA 1
ATOM 877 C C . ALA A 1 114 ? -7.901 -6.125 -7.806 1.00 88.81 114 ALA A C 1
ATOM 879 O O . ALA A 1 114 ? -7.230 -5.873 -8.812 1.00 88.81 114 ALA A O 1
ATOM 880 N N . ASN A 1 115 ? -8.440 -7.328 -7.592 1.00 85.94 115 ASN A N 1
ATOM 881 C CA . ASN A 1 115 ? -8.263 -8.504 -8.452 1.00 85.94 115 ASN A CA 1
ATOM 882 C C . ASN A 1 115 ? -6.817 -9.031 -8.561 1.00 85.94 115 ASN A C 1
ATOM 884 O O . ASN A 1 115 ? -6.489 -9.714 -9.533 1.00 85.94 115 ASN A O 1
ATOM 888 N N . GLN A 1 116 ? -5.950 -8.729 -7.593 1.00 89.00 116 GLN A N 1
ATOM 889 C CA . GLN A 1 116 ? -4.578 -9.237 -7.532 1.00 89.00 116 GLN A CA 1
ATOM 890 C C . GLN A 1 116 ? -4.337 -9.997 -6.222 1.00 89.00 116 GLN A C 1
ATOM 892 O O . GLN A 1 116 ? -4.964 -9.688 -5.208 1.00 89.00 116 GLN A O 1
ATOM 897 N N . PRO A 1 117 ? -3.445 -11.005 -6.213 1.00 90.31 117 PRO A N 1
ATOM 898 C CA . PRO A 1 117 ? -3.066 -11.681 -4.982 1.00 90.31 117 PRO A CA 1
ATOM 899 C C . PRO A 1 117 ? -2.370 -10.706 -4.030 1.00 90.31 117 PRO A C 1
ATOM 901 O O . PRO A 1 117 ? -1.495 -9.935 -4.433 1.00 90.31 117 PRO A O 1
ATOM 904 N N . ILE A 1 118 ? -2.743 -10.786 -2.755 1.00 92.75 118 ILE A N 1
ATOM 905 C CA . ILE A 1 118 ? -2.113 -10.031 -1.675 1.00 92.75 118 ILE A CA 1
ATOM 906 C C . ILE A 1 118 ? -1.330 -11.020 -0.814 1.00 92.75 118 ILE A C 1
ATOM 908 O O . ILE A 1 118 ? -1.906 -11.910 -0.191 1.00 92.75 118 ILE A O 1
ATOM 912 N N . TYR A 1 119 ? -0.011 -10.880 -0.796 1.00 92.25 119 TYR A N 1
ATOM 913 C CA . TYR A 1 119 ? 0.905 -11.693 -0.010 1.00 92.25 119 TYR A CA 1
ATOM 914 C C . TYR A 1 119 ? 1.227 -11.008 1.312 1.00 92.25 119 TYR A C 1
ATOM 916 O O . TYR A 1 119 ? 1.574 -9.830 1.347 1.00 92.25 119 TYR A O 1
ATOM 924 N N . VAL A 1 1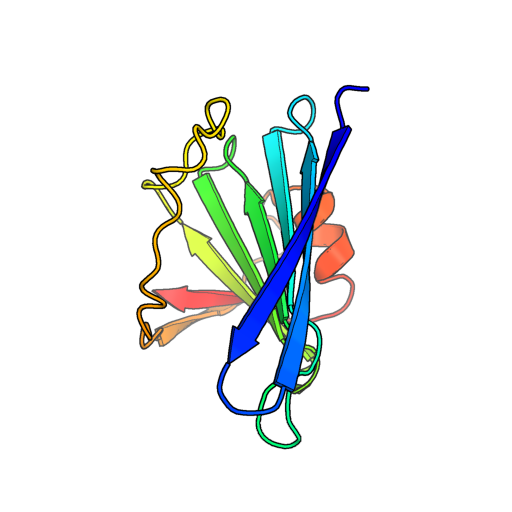20 ? 1.172 -11.764 2.403 1.00 90.06 120 VAL A N 1
ATOM 925 C CA . VAL A 1 120 ? 1.662 -11.305 3.702 1.00 90.06 120 VAL A CA 1
ATOM 926 C C . VAL A 1 120 ? 3.161 -11.571 3.769 1.00 90.06 120 VAL A C 1
ATOM 928 O O . VAL A 1 120 ? 3.606 -12.684 3.462 1.00 90.06 120 VAL A O 1
ATOM 931 N N . VAL A 1 121 ? 3.937 -10.565 4.169 1.00 87.69 121 VAL A N 1
ATOM 932 C CA . VAL A 1 121 ? 5.402 -10.641 4.270 1.00 87.69 121 VAL A CA 1
ATOM 933 C C . VAL A 1 121 ? 5.909 -10.222 5.654 1.00 87.69 121 VAL A C 1
ATOM 935 O O . VAL A 1 121 ? 5.224 -9.489 6.366 1.00 87.69 121 VAL A O 1
ATOM 938 N N . VAL A 1 122 ? 7.094 -10.710 6.044 1.00 81.50 122 VAL A N 1
ATOM 939 C CA . VAL A 1 122 ? 7.816 -10.342 7.285 1.00 81.50 122 VAL A CA 1
ATOM 940 C C . VAL A 1 122 ? 9.301 -10.124 7.042 1.00 81.50 122 VAL A C 1
ATOM 942 O O . VAL A 1 122 ? 9.822 -10.681 6.043 1.00 81.50 122 VAL A O 1
#

InterPro domains:
  IPR007084 BRICHOS domain [PF04089] (42-119)
  IPR007084 BRICHOS domain [PS50869] (38-121)

pLDDT: mean 75.04, std 14.62, range [39.5, 92.75]

Secondary structure (DSSP, 8-state):
--EEEEEEEEEETTEEEEEEEEEETTTTEEEEEE---STTSPPEEEEEETTTTEEEEEETTTTEEEEEE-SS--PPP---GGG-----------EEEEPPTT----HHHHHHTTTS-EEEE-

Radius of gyration: 14.84 Å; chains: 1; bounding box: 35×37×32 Å

Foldseek 3Di:
DPKDKDWDFDDDDPDTFIKIWIDDVVQQKIKIWGQDGDPPDFTKIWIQRQVQQKIKIDGPVVLEMEMERHPPDHRDDPDDPPPDPPDDDDDDKDFPAWDDPPDDDRPVRCVSNPPGTYTYID

Sequence (122 aa):
SSVSKYSLELSEGRGIFKEEISIDIAKGTETFHVPKTSLNESAGNTVYDFKKQMTMIHLAAEKACYVWPDQSIKLPQPLTVEDLPTTSTEKQMKVVGLLDEGSVLSTEMEDLCANQPIYVVV